Protein AF-A0A2J4YN54-F1 (afdb_monomer)

Secondary structure (DSSP, 8-state):
-EEEES-TTSTTGGG-SEEEE-----SSSS---HHHHHHHHHHHHHHHHHHHHHHHHHHHHHHHHHHHTT-S-PPP--

Mean predicted aligned error: 4.52 Å

Organism: NCBI:txid1134687

Radius of gyration: 17.51 Å; Cα contacts (8 Å, |Δi|>4): 69; chains: 1; bounding box: 36×25×54 Å

pLDDT: mean 94.78, std 6.83, range [53.0, 98.06]

Nearest PDB structures (foldseek):
  3sho-assembly1_B  TM=8.419E-01  e=9.886E-03  Sphaerobacter thermophilus DSM 20745
  4ii7-assembly1_A  TM=4.610E-01  e=6.820E+00  Sulfolobus acidocaldarius DSM 639
  4ii7-assembly2_C  TM=3.882E-01  e=4.799E+00  Sulfolobus acidocaldarius DSM 639
  2qf7-assembly1_A-2  TM=4.239E-01  e=7.317E+00  Rhizobium etli CFN 42

Structure (mmCIF, N/CA/C/O backbone):
data_AF-A0A2J4YN54-F1
#
_entry.id   AF-A0A2J4YN54-F1
#
loop_
_atom_site.group_PDB
_atom_site.id
_atom_site.type_symbol
_atom_site.label_atom_id
_atom_site.label_alt_id
_atom_site.label_comp_id
_atom_site.label_asym_id
_atom_site.label_entity_id
_atom_site.label_seq_id
_atom_site.pdbx_PDB_ins_code
_atom_site.Cartn_x
_atom_site.Cartn_y
_atom_site.Cartn_z
_atom_site.occupancy
_atom_site.B_iso_or_equiv
_atom_site.auth_seq_id
_atom_site.auth_comp_id
_atom_site.auth_asym_id
_ato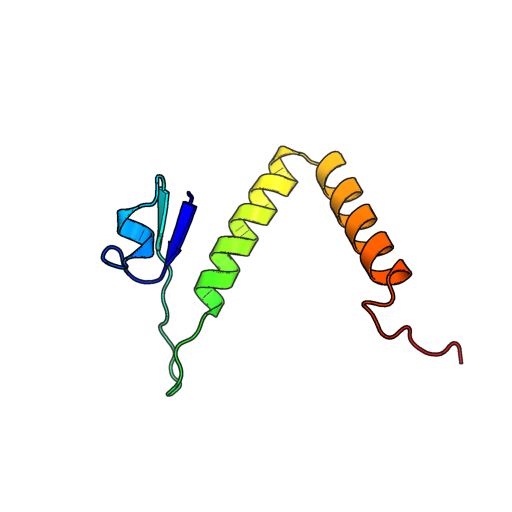m_site.auth_atom_id
_atom_site.pdbx_PDB_model_num
ATOM 1 N N . ILE A 1 1 ? -13.386 -1.619 -9.363 1.00 93.12 1 ILE A N 1
ATOM 2 C CA . ILE A 1 1 ? -12.034 -1.902 -8.826 1.00 93.12 1 ILE A CA 1
ATOM 3 C C . ILE A 1 1 ? -11.118 -0.722 -9.129 1.00 93.12 1 ILE A C 1
ATOM 5 O O . ILE A 1 1 ? -11.105 -0.259 -10.262 1.00 93.12 1 ILE A O 1
ATOM 9 N N . ILE A 1 2 ? -10.367 -0.239 -8.133 1.00 96.19 2 ILE A N 1
ATOM 10 C CA . ILE A 1 2 ? -9.273 0.725 -8.336 1.00 96.19 2 ILE A CA 1
ATOM 11 C C . ILE A 1 2 ? -7.957 -0.029 -8.124 1.00 96.19 2 ILE A C 1
ATOM 13 O O . ILE A 1 2 ? -7.735 -0.563 -7.038 1.00 96.19 2 ILE A O 1
ATOM 17 N N . ALA A 1 3 ? -7.110 -0.100 -9.148 1.00 97.50 3 ALA A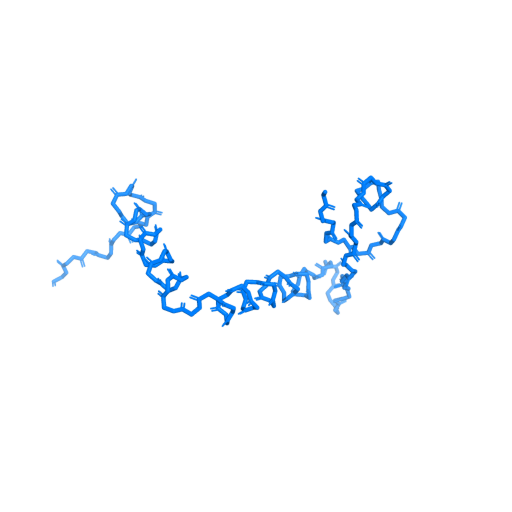 N 1
ATOM 18 C CA . ALA A 1 3 ? -5.791 -0.717 -9.074 1.00 97.50 3 ALA A CA 1
ATOM 19 C C . ALA A 1 3 ? -4.734 0.317 -8.680 1.00 97.50 3 ALA A C 1
ATOM 21 O O . ALA A 1 3 ? -4.631 1.368 -9.306 1.00 97.50 3 ALA A O 1
ATOM 22 N N . ILE A 1 4 ? -3.916 -0.006 -7.679 1.00 97.38 4 ILE A N 1
ATOM 23 C CA . ILE A 1 4 ? -2.672 0.709 -7.373 1.00 97.38 4 ILE A CA 1
ATOM 24 C C . ILE A 1 4 ? -1.539 -0.257 -7.715 1.00 97.38 4 ILE A C 1
ATOM 26 O O . ILE A 1 4 ? -1.394 -1.294 -7.071 1.00 97.38 4 ILE A O 1
ATOM 30 N N . THR A 1 5 ? -0.794 0.024 -8.780 1.00 97.25 5 THR A N 1
ATOM 31 C CA . THR A 1 5 ? 0.195 -0.905 -9.355 1.00 97.25 5 THR A CA 1
ATOM 32 C C . THR A 1 5 ? 1.346 -0.132 -9.986 1.00 97.25 5 THR A C 1
ATOM 34 O O . THR A 1 5 ? 1.231 1.053 -10.269 1.00 97.25 5 THR A O 1
ATOM 37 N N . ASP A 1 6 ? 2.473 -0.787 -10.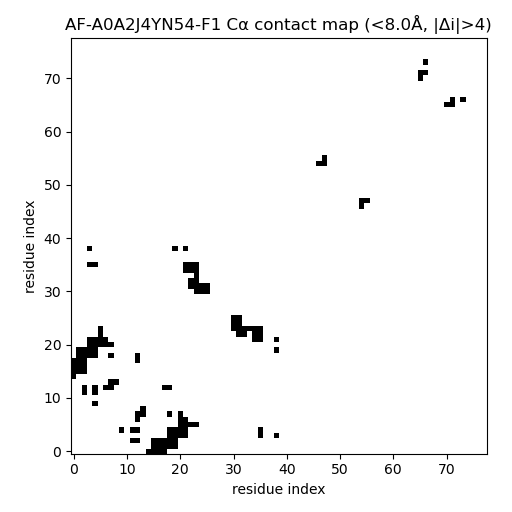198 1.00 96.44 6 ASP A N 1
ATOM 38 C CA . ASP A 1 6 ? 3.669 -0.220 -10.810 1.00 96.44 6 ASP A CA 1
ATOM 39 C C . ASP A 1 6 ? 3.691 -0.356 -12.339 1.00 96.44 6 ASP A C 1
ATOM 41 O O . ASP A 1 6 ? 4.552 0.216 -13.005 1.00 96.44 6 ASP A O 1
ATOM 45 N N . SER A 1 7 ? 2.737 -1.097 -12.913 1.00 96.25 7 SER A N 1
ATOM 46 C CA . SER A 1 7 ? 2.706 -1.390 -14.342 1.00 96.25 7 SER A CA 1
ATOM 47 C C . SER A 1 7 ? 1.298 -1.294 -14.934 1.00 96.25 7 SER A C 1
ATOM 49 O O . SER A 1 7 ? 0.373 -1.932 -14.423 1.00 96.25 7 SER A O 1
ATOM 51 N N . PRO A 1 8 ? 1.119 -0.578 -16.064 1.00 95.38 8 PRO A N 1
ATOM 52 C CA . PRO A 1 8 ? -0.172 -0.486 -16.747 1.00 95.38 8 PRO A CA 1
ATOM 53 C C . PRO A 1 8 ? -0.596 -1.802 -17.410 1.00 95.38 8 PRO A C 1
ATOM 55 O O . PRO A 1 8 ? -1.753 -1.950 -17.787 1.00 95.38 8 PRO A O 1
ATOM 58 N N . VAL A 1 9 ? 0.325 -2.757 -17.564 1.00 96.50 9 VAL A N 1
ATOM 59 C CA . VAL A 1 9 ? 0.045 -4.075 -18.154 1.00 96.50 9 VAL A CA 1
ATOM 60 C C . VAL A 1 9 ? -0.092 -5.173 -17.103 1.00 96.50 9 VAL A C 1
ATOM 62 O O . VAL A 1 9 ? -0.223 -6.345 -17.461 1.00 96.50 9 VAL A O 1
ATOM 65 N N . SER A 1 10 ? -0.069 -4.825 -15.811 1.00 96.75 10 SER A N 1
ATOM 66 C CA . SER A 1 10 ? -0.257 -5.809 -14.748 1.00 96.75 10 SER A CA 1
ATOM 67 C C . SER A 1 10 ? -1.631 -6.489 -14.873 1.00 96.75 10 SER A C 1
ATOM 69 O O . SER A 1 10 ? -2.601 -5.845 -15.285 1.00 96.75 10 SER A O 1
ATOM 71 N N . PRO A 1 11 ? -1.767 -7.776 -14.496 1.00 96.44 11 PRO A N 1
ATOM 72 C CA . PRO A 1 11 ? -3.062 -8.460 -14.538 1.00 96.44 11 PRO A CA 1
ATOM 73 C C . PRO A 1 11 ? -4.160 -7.728 -13.748 1.00 96.44 11 PRO A C 1
ATOM 75 O O . PRO A 1 11 ? -5.327 -7.747 -14.133 1.00 96.44 11 PRO A O 1
ATOM 78 N N . LEU A 1 12 ? -3.780 -7.036 -12.667 1.00 95.56 12 LEU A N 1
ATOM 79 C CA . LEU A 1 12 ? -4.697 -6.230 -11.865 1.00 95.56 12 LEU A CA 1
ATOM 80 C C . LEU A 1 12 ? -5.206 -4.997 -12.632 1.00 95.56 12 LEU A C 1
ATOM 82 O O . LEU A 1 12 ? -6.399 -4.709 -12.576 1.00 95.56 12 LEU A O 1
ATOM 86 N N . ALA A 1 13 ? -4.338 -4.296 -13.371 1.00 97.06 13 ALA A N 1
ATOM 87 C CA . ALA A 1 13 ? -4.725 -3.123 -14.161 1.00 97.06 13 ALA A CA 1
ATOM 88 C C . ALA A 1 13 ? -5.731 -3.468 -15.271 1.00 97.06 13 ALA A C 1
ATOM 90 O O . ALA A 1 13 ? -6.644 -2.693 -15.536 1.00 97.06 13 ALA A O 1
ATOM 91 N N . GLN A 1 14 ? -5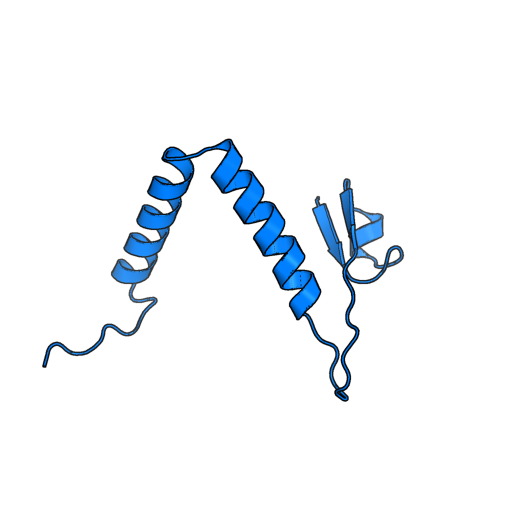.610 -4.653 -15.880 1.00 96.00 14 GLN A N 1
ATOM 92 C CA . GLN A 1 14 ? -6.465 -5.090 -16.995 1.00 96.00 14 GLN A CA 1
ATOM 93 C C . GLN A 1 14 ? -7.951 -5.219 -16.626 1.00 96.00 14 GLN A C 1
ATOM 95 O O . GLN A 1 14 ? -8.807 -5.165 -17.504 1.00 96.00 14 GLN A O 1
ATOM 100 N N . THR A 1 15 ? -8.260 -5.402 -15.341 1.00 95.81 15 THR A N 1
ATOM 101 C CA . THR A 1 15 ? -9.632 -5.597 -14.841 1.00 95.81 15 THR A CA 1
ATOM 102 C C . THR A 1 15 ? -10.127 -4.432 -13.977 1.00 95.81 15 THR A C 1
ATOM 104 O O . THR A 1 15 ? -11.202 -4.517 -13.383 1.00 95.81 15 THR A O 1
ATOM 107 N N . ALA A 1 16 ? -9.358 -3.340 -13.887 1.00 97.81 16 ALA A N 1
ATOM 108 C CA . ALA A 1 16 ? -9.673 -2.203 -13.032 1.00 97.81 16 ALA A CA 1
ATOM 109 C C . ALA A 1 16 ? -10.420 -1.088 -13.778 1.00 97.81 16 ALA A C 1
ATOM 111 O O . ALA A 1 16 ? -10.072 -0.730 -14.899 1.00 97.81 16 ALA A O 1
ATOM 112 N N . ASP A 1 17 ? -11.397 -0.472 -13.109 1.00 98.06 17 ASP A N 1
ATOM 113 C CA . ASP A 1 17 ? -12.115 0.707 -13.620 1.00 98.06 17 ASP A CA 1
ATOM 114 C C . ASP A 1 17 ? -11.226 1.960 -13.599 1.00 98.06 17 ASP A C 1
ATOM 116 O O . ASP A 1 17 ? -11.413 2.897 -14.370 1.00 98.06 17 ASP A O 1
ATOM 120 N N . CYS A 1 18 ? -10.260 1.994 -12.678 1.00 97.50 18 CYS A N 1
ATOM 121 C CA . CYS A 1 18 ? -9.286 3.066 -12.537 1.00 97.50 18 CYS A CA 1
ATOM 122 C C . CYS A 1 18 ? -7.938 2.472 -12.127 1.00 97.50 18 CYS A C 1
ATOM 124 O O . CYS A 1 18 ? -7.886 1.608 -11.252 1.00 97.50 18 CYS A O 1
ATOM 126 N N . THR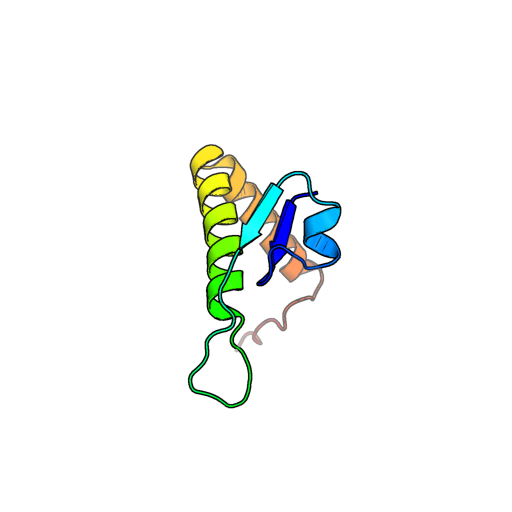 A 1 19 ? -6.854 2.951 -12.736 1.00 97.81 19 THR A N 1
ATOM 127 C CA . THR A 1 19 ? -5.487 2.536 -12.405 1.00 97.81 19 THR A CA 1
ATOM 128 C C . THR A 1 19 ? -4.666 3.747 -11.979 1.00 97.81 19 THR A C 1
ATOM 130 O O . THR A 1 19 ? -4.563 4.724 -12.718 1.00 97.81 19 THR A O 1
ATOM 133 N N . LEU A 1 20 ? -4.066 3.668 -10.792 1.00 97.88 20 LEU A N 1
ATOM 134 C CA . LEU A 1 20 ? -3.103 4.624 -10.259 1.00 97.88 20 LEU A CA 1
ATOM 135 C C . LEU A 1 20 ? -1.715 3.982 -10.299 1.00 97.88 20 LEU A C 1
ATOM 137 O O . LEU A 1 20 ? -1.470 2.972 -9.636 1.00 97.88 20 LEU A O 1
ATOM 141 N N . LEU A 1 21 ? -0.821 4.564 -11.099 1.00 97.75 21 LEU A N 1
ATOM 142 C CA . LEU A 1 21 ? 0.539 4.061 -11.259 1.00 97.75 21 LEU A CA 1
ATOM 143 C C . LEU A 1 21 ? 1.477 4.645 -10.200 1.00 97.75 21 LEU A C 1
ATOM 145 O O . LEU A 1 21 ? 1.427 5.843 -9.919 1.00 97.75 21 LEU A O 1
ATOM 149 N N . PHE A 1 22 ? 2.357 3.813 -9.647 1.00 97.81 22 PHE A N 1
ATOM 150 C CA . PHE A 1 22 ? 3.423 4.240 -8.739 1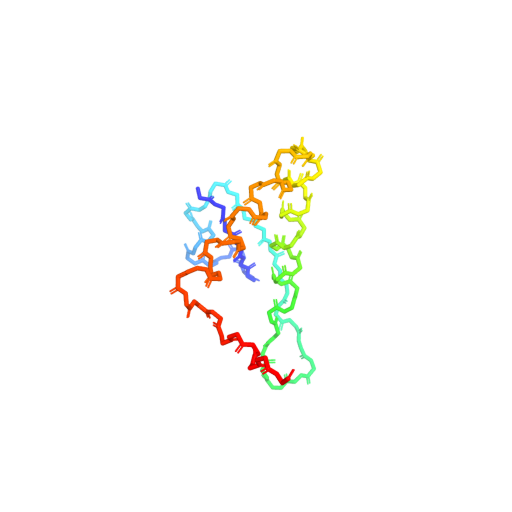.00 97.81 22 PHE A CA 1
ATOM 151 C C . PHE A 1 22 ? 4.781 3.668 -9.162 1.00 97.81 22 PHE A C 1
ATOM 153 O O . PHE A 1 22 ? 4.861 2.776 -9.999 1.00 97.81 22 PHE A O 1
ATOM 160 N N . SER A 1 23 ? 5.872 4.196 -8.607 1.00 96.88 23 SER A N 1
ATOM 161 C CA . SER A 1 23 ? 7.227 3.749 -8.945 1.00 96.88 23 SER A CA 1
ATOM 162 C C . SER A 1 23 ? 7.794 2.823 -7.876 1.00 96.88 23 SER A C 1
ATOM 164 O O . SER A 1 23 ? 7.818 3.171 -6.696 1.00 96.88 23 SER A O 1
ATOM 166 N N . LEU A 1 24 ? 8.342 1.688 -8.299 1.00 96.38 24 LEU A N 1
ATOM 167 C CA . LEU A 1 24 ? 9.125 0.804 -7.436 1.00 96.38 24 LEU A CA 1
ATOM 168 C C . LEU A 1 24 ? 10.610 1.203 -7.329 1.00 96.38 24 LEU A C 1
ATOM 170 O O . LEU A 1 24 ? 11.394 0.491 -6.695 1.00 96.38 24 LEU A O 1
ATOM 174 N N . SER A 1 25 ? 11.010 2.322 -7.949 1.00 95.94 25 SER A N 1
ATOM 175 C CA . SER A 1 25 ? 12.405 2.767 -8.013 1.00 95.94 25 SER A CA 1
ATOM 176 C C . SER A 1 25 ? 13.025 2.901 -6.624 1.00 95.94 25 SER A C 1
ATOM 178 O O . SER A 1 25 ? 12.482 3.550 -5.730 1.00 95.94 25 SER A O 1
ATOM 180 N N . SER A 1 26 ? 14.201 2.307 -6.470 1.00 95.69 26 SER A N 1
ATOM 181 C CA . SER A 1 26 ? 14.952 2.247 -5.224 1.00 95.69 26 SER A CA 1
ATOM 182 C C . SER A 1 26 ? 16.446 2.178 -5.549 1.00 95.69 26 SER A C 1
ATOM 184 O O . SER A 1 26 ? 16.808 1.495 -6.507 1.00 95.69 26 SER A O 1
ATOM 186 N N . PRO A 1 27 ? 17.326 2.853 -4.787 1.00 94.50 27 PRO A N 1
ATOM 187 C CA . PRO A 1 27 ? 18.775 2.692 -4.931 1.00 94.50 27 PRO A CA 1
ATOM 188 C C . PRO A 1 27 ? 19.286 1.361 -4.345 1.00 94.50 27 PRO A C 1
ATOM 190 O O . PRO A 1 27 ? 20.453 1.021 -4.521 1.00 94.50 27 PRO A O 1
ATOM 193 N N . SER A 1 28 ? 18.436 0.624 -3.625 1.00 93.50 28 SER A N 1
ATOM 194 C CA . SER A 1 28 ? 18.751 -0.686 -3.049 1.00 93.50 28 SER A CA 1
ATOM 195 C C . SER A 1 28 ? 18.499 -1.821 -4.043 1.00 93.50 28 SER A C 1
ATOM 197 O O . SER A 1 28 ? 17.806 -1.652 -5.040 1.00 93.50 28 SER A O 1
ATOM 199 N N . PHE A 1 29 ? 18.988 -3.024 -3.716 1.00 93.94 29 PHE A N 1
ATOM 200 C CA . PHE A 1 29 ? 18.639 -4.246 -4.453 1.00 93.94 29 PHE A CA 1
ATOM 201 C C . PHE A 1 29 ? 17.124 -4.515 -4.459 1.00 93.94 29 PHE A C 1
ATOM 203 O O . PHE A 1 29 ? 16.576 -4.985 -5.453 1.00 93.94 29 PHE A O 1
ATOM 210 N N . PHE A 1 30 ? 16.444 -4.212 -3.348 1.00 94.69 30 PHE A N 1
ATOM 211 C CA . PHE A 1 30 ? 15.003 -4.405 -3.234 1.00 94.69 30 PHE A CA 1
ATOM 212 C C . PHE A 1 30 ? 14.223 -3.186 -3.748 1.00 94.69 30 PHE A C 1
ATOM 214 O O . PHE A 1 30 ? 14.569 -2.048 -3.392 1.00 94.69 30 PHE A O 1
ATOM 221 N N . PRO A 1 31 ? 13.141 -3.408 -4.521 1.00 95.50 31 PRO A N 1
ATOM 222 C CA . PRO A 1 31 ? 12.244 -2.340 -4.934 1.00 95.50 31 PRO A CA 1
ATOM 223 C C . PRO A 1 31 ? 11.551 -1.680 -3.733 1.00 95.50 31 PRO A C 1
ATOM 225 O O . PRO A 1 31 ? 11.350 -2.307 -2.691 1.00 95.50 31 PRO A O 1
ATOM 228 N N . SER A 1 32 ? 11.176 -0.409 -3.875 1.00 96.31 32 SER A N 1
ATOM 229 C CA . SER A 1 32 ? 10.561 0.378 -2.800 1.00 96.31 32 SER A CA 1
ATOM 230 C C . SER A 1 32 ? 9.070 0.584 -3.032 1.00 96.31 32 SER A C 1
ATOM 232 O O . SER A 1 32 ? 8.665 1.087 -4.074 1.00 96.31 32 SER A O 1
ATOM 234 N N . ILE A 1 33 ? 8.246 0.282 -2.027 1.00 96.44 33 ILE A N 1
ATOM 235 C CA . ILE A 1 33 ? 6.797 0.546 -2.066 1.00 96.44 33 ILE A CA 1
ATOM 236 C C . ILE A 1 33 ? 6.417 1.938 -1.547 1.00 96.44 33 ILE A C 1
ATOM 238 O O . ILE A 1 33 ? 5.234 2.262 -1.494 1.00 96.44 33 ILE A O 1
ATOM 242 N N . VAL A 1 34 ? 7.390 2.767 -1.151 1.00 97.31 34 VAL A N 1
ATOM 243 C CA . VAL A 1 34 ? 7.130 4.063 -0.496 1.00 97.31 34 VAL A CA 1
ATOM 244 C C . VAL A 1 34 ? 6.232 4.958 -1.346 1.00 97.31 34 VAL A C 1
ATOM 246 O O . VAL A 1 34 ? 5.287 5.544 -0.824 1.00 97.31 34 VAL A O 1
ATOM 249 N N . SER A 1 35 ? 6.466 5.023 -2.659 1.00 97.44 35 SER A N 1
ATOM 250 C CA . SER A 1 35 ? 5.614 5.831 -3.537 1.00 97.44 35 SER A CA 1
ATOM 251 C C . SER A 1 35 ? 4.184 5.275 -3.632 1.00 97.44 35 SER A C 1
ATOM 253 O O . SER A 1 35 ? 3.232 6.050 -3.655 1.00 97.44 35 SER A O 1
ATOM 255 N N . GLY A 1 36 ? 4.016 3.947 -3.594 1.00 97.25 36 GLY A N 1
ATOM 256 C CA . GLY A 1 36 ? 2.708 3.289 -3.548 1.00 97.25 36 GLY A CA 1
ATOM 257 C C . GLY A 1 36 ? 1.954 3.565 -2.244 1.00 97.25 36 GLY A C 1
ATOM 258 O O . GLY A 1 36 ? 0.761 3.868 -2.283 1.00 97.25 36 GLY A O 1
ATOM 259 N N . MET A 1 37 ? 2.649 3.551 -1.099 1.00 98.06 37 MET A N 1
ATOM 260 C CA . MET A 1 37 ? 2.069 3.979 0.182 1.00 98.06 37 MET A CA 1
ATOM 261 C C . MET A 1 37 ? 1.636 5.447 0.127 1.00 98.06 37 MET A C 1
ATOM 263 O O . MET A 1 37 ? 0.521 5.763 0.526 1.00 98.06 37 MET A O 1
ATOM 267 N N . GLY A 1 38 ? 2.460 6.323 -0.456 1.00 98.06 38 GLY A N 1
ATOM 268 C CA . GLY A 1 38 ? 2.118 7.734 -0.644 1.00 98.06 38 GLY A CA 1
ATOM 269 C C . GLY A 1 38 ? 0.850 7.943 -1.480 1.00 98.06 38 GLY A C 1
ATOM 270 O O . GLY A 1 38 ? 0.027 8.792 -1.147 1.00 98.06 38 GLY A O 1
ATOM 271 N N . VAL A 1 39 ? 0.628 7.142 -2.530 1.00 98.06 39 VAL A N 1
ATOM 272 C CA . VAL A 1 39 ? -0.632 7.172 -3.299 1.00 98.06 39 VAL A CA 1
ATOM 273 C C . VAL A 1 39 ? -1.826 6.791 -2.418 1.00 98.06 39 VAL A C 1
ATOM 275 O O . VAL A 1 39 ? -2.848 7.480 -2.445 1.00 98.06 39 VAL A O 1
ATOM 278 N N . ALA A 1 40 ? -1.706 5.732 -1.614 1.00 97.12 40 ALA A N 1
ATOM 279 C CA . ALA A 1 40 ? -2.767 5.314 -0.699 1.00 97.12 40 ALA A CA 1
ATOM 280 C C . ALA A 1 40 ? -3.065 6.382 0.373 1.00 97.12 40 ALA A C 1
ATOM 282 O O . ALA A 1 40 ? -4.231 6.688 0.632 1.00 97.12 40 ALA A O 1
ATOM 283 N N . GLU A 1 41 ? -2.032 7.002 0.944 1.00 97.75 41 GLU A N 1
ATOM 284 C CA . GLU A 1 41 ? -2.171 8.092 1.915 1.00 97.75 41 GLU A CA 1
ATOM 285 C C . GLU A 1 41 ? -2.809 9.340 1.300 1.00 97.75 41 GLU A C 1
ATOM 287 O O . GLU A 1 41 ? -3.685 9.941 1.919 1.00 97.75 41 GLU A O 1
ATOM 292 N N . CYS A 1 42 ? -2.460 9.704 0.064 1.00 97.88 42 CYS A N 1
ATOM 293 C CA . CYS A 1 42 ? -3.110 10.802 -0.656 1.00 97.88 42 CYS A CA 1
ATOM 294 C C . CYS A 1 42 ? -4.615 10.557 -0.835 1.00 97.88 42 CYS A C 1
ATOM 296 O O . CYS A 1 42 ? -5.419 11.465 -0.615 1.00 97.88 42 CYS A O 1
ATOM 298 N N . LEU A 1 43 ? -5.021 9.335 -1.198 1.00 96.69 43 LEU A N 1
ATOM 299 C CA . LEU A 1 43 ? -6.439 8.971 -1.295 1.00 96.69 43 LEU A CA 1
ATOM 300 C C . LEU A 1 43 ? -7.141 9.102 0.059 1.00 96.69 43 LEU A C 1
ATOM 302 O O . LEU A 1 43 ? -8.222 9.692 0.138 1.00 96.69 43 LEU A O 1
ATOM 306 N N . LEU A 1 44 ? -6.516 8.600 1.126 1.00 95.81 44 LEU A N 1
ATOM 307 C CA . LEU A 1 44 ? -7.034 8.732 2.485 1.00 95.81 44 LEU A CA 1
ATOM 308 C C . LEU A 1 44 ? -7.176 10.206 2.883 1.00 95.81 44 LEU A C 1
ATOM 310 O O . LEU A 1 44 ? -8.233 10.608 3.365 1.00 95.81 44 LEU A O 1
ATOM 314 N N . ALA A 1 45 ? -6.155 11.025 2.635 1.00 97.38 45 ALA A N 1
ATOM 315 C CA . ALA A 1 45 ? -6.166 12.450 2.937 1.00 97.38 45 ALA A CA 1
ATOM 316 C C . ALA A 1 45 ? -7.285 13.181 2.185 1.00 97.38 45 ALA A C 1
ATOM 318 O O . ALA A 1 45 ? -7.991 13.991 2.783 1.00 97.38 45 ALA A O 1
ATOM 319 N N . MET A 1 46 ? -7.517 12.858 0.908 1.00 97.75 46 MET A N 1
ATOM 320 C CA . MET A 1 46 ? -8.637 13.413 0.140 1.00 97.75 46 MET A CA 1
ATOM 321 C C . MET A 1 46 ? -9.998 13.009 0.719 1.00 97.75 46 MET A C 1
ATOM 323 O O . MET A 1 46 ? -10.900 13.844 0.794 1.00 97.75 46 MET A O 1
ATOM 327 N N . LEU A 1 47 ? -10.161 11.759 1.165 1.00 96.50 47 LEU A N 1
ATOM 328 C CA . LEU A 1 47 ? -11.386 11.310 1.836 1.00 96.50 47 LEU A CA 1
ATOM 329 C C . LEU A 1 47 ? -11.601 12.052 3.160 1.00 96.50 47 LEU A C 1
ATOM 331 O O . LEU A 1 47 ? -12.704 12.534 3.423 1.00 96.50 47 LEU A O 1
ATOM 335 N N . VAL A 1 48 ? -10.552 12.203 3.969 1.00 97.38 48 VAL A N 1
ATOM 336 C CA . VAL A 1 48 ? -10.614 12.955 5.230 1.00 97.38 48 VAL A CA 1
ATOM 337 C C . VAL A 1 48 ? -10.945 14.423 4.969 1.00 97.38 48 VAL A C 1
ATOM 339 O O . VAL A 1 48 ? -11.840 14.961 5.615 1.00 97.38 48 VAL A O 1
ATOM 342 N N . ALA A 1 49 ? -10.302 15.061 3.990 1.00 97.75 49 ALA A N 1
ATOM 343 C CA . ALA A 1 49 ? -10.578 16.447 3.619 1.00 97.75 49 ALA A CA 1
ATOM 344 C C . ALA A 1 49 ? -12.025 16.637 3.137 1.00 97.75 49 ALA A C 1
ATOM 346 O O . ALA A 1 49 ? -12.671 17.620 3.495 1.00 97.75 49 ALA A O 1
ATOM 347 N N . ARG A 1 50 ? -12.559 15.676 2.373 1.00 98.00 50 ARG A N 1
ATOM 348 C CA . ARG A 1 50 ? -13.934 15.714 1.855 1.00 98.00 50 ARG A CA 1
ATOM 349 C C . ARG A 1 50 ? -14.994 15.552 2.946 1.00 98.00 50 ARG A C 1
ATOM 351 O O . ARG A 1 50 ? -16.046 16.178 2.859 1.00 98.00 50 ARG A O 1
ATOM 358 N N . HIS A 1 51 ? -14.748 14.698 3.936 1.00 96.62 51 HIS A N 1
ATOM 359 C CA . HIS A 1 51 ? -15.733 14.331 4.963 1.00 96.62 51 HIS A CA 1
ATOM 360 C C . HIS A 1 51 ? -15.502 15.016 6.322 1.00 96.62 51 HIS A C 1
ATOM 362 O O . HIS A 1 51 ? -16.333 14.911 7.227 1.00 96.62 51 HIS A O 1
ATOM 368 N N . GLY A 1 52 ? -14.390 15.734 6.478 1.00 96.38 52 GLY A N 1
ATOM 369 C CA . GLY A 1 52 ? -14.086 16.567 7.634 1.00 96.38 52 GLY A CA 1
ATOM 370 C C . GLY A 1 52 ? -14.204 15.820 8.963 1.00 96.38 52 GLY A C 1
ATOM 371 O O . GLY A 1 52 ? -13.657 14.732 9.152 1.00 96.38 52 GLY A O 1
ATOM 372 N N . ARG A 1 53 ? -14.937 16.415 9.912 1.00 97.19 53 ARG A N 1
ATOM 373 C CA . ARG A 1 53 ? -15.030 15.910 11.291 1.00 97.19 53 ARG A CA 1
ATOM 374 C C . ARG A 1 53 ? -15.645 14.510 11.385 1.00 97.19 53 ARG A C 1
ATOM 376 O O . ARG A 1 53 ? -15.263 13.751 12.268 1.00 97.19 53 ARG A O 1
ATOM 383 N N . GLU A 1 54 ? -16.549 14.143 10.478 1.00 97.81 54 GLU A N 1
ATOM 384 C CA . GLU A 1 54 ? -17.145 12.803 10.472 1.00 97.81 54 GLU A CA 1
ATOM 385 C C . GLU A 1 54 ? -16.089 11.720 10.206 1.00 97.81 54 GLU A C 1
ATOM 387 O O . GLU A 1 54 ? -16.057 10.703 10.900 1.00 97.81 54 GLU A O 1
ATOM 392 N N . ALA A 1 55 ? -15.189 11.950 9.243 1.00 97.38 55 ALA A N 1
ATOM 393 C CA . ALA A 1 55 ? -14.093 11.026 8.962 1.00 97.38 55 ALA A CA 1
ATOM 394 C C . ALA A 1 55 ? -13.137 10.905 10.154 1.00 97.38 55 ALA A C 1
ATOM 396 O O . ALA A 1 55 ? -12.775 9.790 10.523 1.00 97.38 55 ALA A O 1
ATOM 397 N N . VAL A 1 56 ? -12.798 12.025 10.802 1.00 96.94 56 VAL A N 1
ATOM 398 C CA . VAL A 1 56 ? -11.962 12.023 12.017 1.00 96.94 56 VAL A CA 1
ATOM 399 C C . VAL A 1 56 ? -12.600 11.169 13.116 1.00 96.94 56 VAL A C 1
ATOM 401 O O . VAL A 1 56 ? -11.949 10.281 13.659 1.00 96.94 56 VAL A O 1
ATOM 404 N N . ASN A 1 57 ? -13.897 11.348 13.376 1.00 97.88 57 ASN A N 1
ATOM 405 C CA . ASN A 1 57 ? -14.610 10.569 14.393 1.00 97.88 57 ASN A CA 1
ATOM 406 C C . ASN A 1 57 ? -14.621 9.059 14.078 1.00 97.88 57 ASN A C 1
ATOM 408 O O . ASN A 1 57 ? -14.526 8.234 14.991 1.00 97.88 57 ASN A O 1
ATOM 412 N N . LYS A 1 58 ? -14.731 8.678 12.796 1.00 97.25 58 LYS A N 1
ATOM 413 C CA . LYS A 1 58 ? -14.657 7.270 12.366 1.00 97.25 58 LYS A CA 1
ATOM 414 C C . LYS A 1 58 ? -13.262 6.683 12.573 1.00 97.25 58 LYS A C 1
ATOM 416 O O . LYS A 1 58 ? -13.168 5.561 13.069 1.00 97.25 58 LYS A O 1
ATOM 421 N N . ILE A 1 59 ? -12.208 7.438 12.256 1.00 96.50 59 ILE A N 1
ATOM 422 C CA . ILE A 1 59 ? -10.815 7.031 12.498 1.00 96.50 59 ILE A CA 1
ATOM 423 C C . ILE A 1 59 ? -10.597 6.784 13.993 1.00 96.50 59 ILE A C 1
ATOM 425 O O . ILE A 1 59 ? -10.148 5.708 14.375 1.00 96.50 59 ILE A O 1
ATOM 429 N N . GLU A 1 60 ? -11.014 7.714 14.854 1.00 97.25 60 GLU A N 1
ATOM 430 C CA . GLU A 1 60 ? -10.910 7.521 16.304 1.00 97.25 60 GLU A CA 1
ATOM 431 C C . GLU A 1 60 ? -11.702 6.305 16.804 1.00 97.25 60 GLU A C 1
ATOM 433 O O . GLU A 1 60 ? -11.286 5.614 17.735 1.00 97.25 60 GLU A O 1
ATOM 438 N N . SER A 1 61 ? -12.873 6.033 16.221 1.00 97.62 61 SER A N 1
ATOM 439 C CA . SER A 1 61 ? -13.660 4.861 16.605 1.00 97.62 61 SER A CA 1
ATOM 440 C C . SER A 1 61 ? -12.979 3.554 16.207 1.00 97.62 61 SER A C 1
ATOM 442 O O . SER A 1 61 ? -13.066 2.587 16.968 1.00 97.62 61 SER A O 1
ATOM 444 N N . ALA A 1 62 ? -12.327 3.515 15.043 1.00 96.25 62 ALA A N 1
ATOM 445 C CA . ALA A 1 62 ? -11.548 2.364 14.599 1.00 96.25 62 ALA A CA 1
ATOM 446 C C . ALA A 1 62 ? -10.331 2.145 15.509 1.00 96.25 62 ALA A C 1
ATOM 448 O O . ALA A 1 62 ? -10.100 1.027 15.961 1.00 96.25 62 ALA A O 1
ATOM 449 N N . GLU A 1 63 ? -9.639 3.220 15.880 1.00 95.81 63 GLU A N 1
ATOM 450 C CA . GLU A 1 63 ? -8.518 3.174 16.821 1.00 95.81 63 GLU A CA 1
ATOM 451 C C . GLU A 1 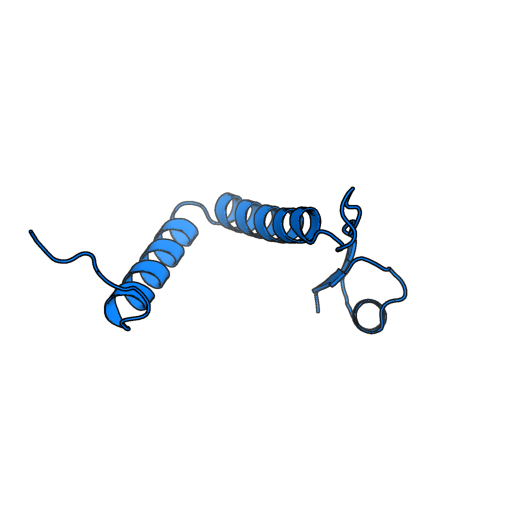63 ? -8.950 2.618 18.189 1.00 95.81 63 GLU A C 1
ATOM 453 O O . GLU A 1 63 ? -8.398 1.636 18.685 1.00 95.81 63 GLU A O 1
ATOM 458 N N . ARG A 1 64 ? -10.038 3.148 18.768 1.00 95.81 64 ARG A N 1
ATOM 459 C CA . ARG A 1 64 ? -10.610 2.615 20.020 1.00 95.81 64 ARG A CA 1
ATOM 460 C C . ARG A 1 64 ? -11.051 1.157 19.901 1.00 95.81 64 ARG A C 1
ATOM 462 O O . ARG A 1 64 ? -11.126 0.460 20.913 1.00 95.81 64 ARG A O 1
ATOM 469 N N . TYR A 1 65 ? -11.449 0.701 18.715 1.00 96.44 65 TYR A N 1
ATOM 470 C 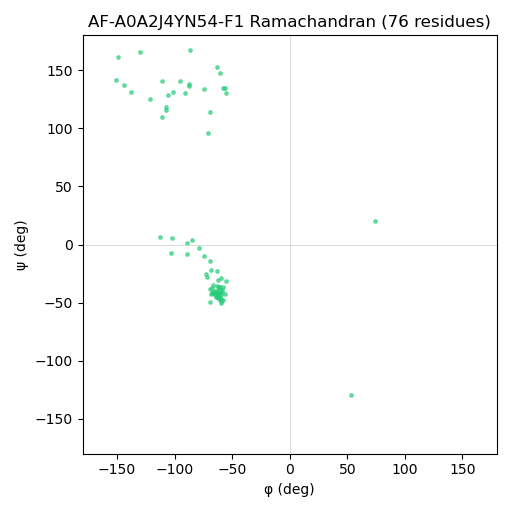CA . TYR A 1 65 ? -11.774 -0.706 18.493 1.00 96.44 65 TYR A CA 1
ATOM 471 C C . TYR A 1 65 ? -10.511 -1.571 18.553 1.00 96.44 65 TYR A C 1
ATOM 473 O O . TYR A 1 65 ? -10.499 -2.520 19.331 1.00 96.44 65 TYR A O 1
ATOM 481 N N . LEU A 1 66 ? -9.447 -1.198 17.835 1.00 95.62 66 LEU A N 1
ATOM 482 C CA . LEU A 1 66 ? -8.170 -1.924 17.824 1.00 95.62 66 LEU A CA 1
ATOM 483 C C . LEU A 1 66 ? -7.545 -2.021 19.224 1.00 95.62 66 LEU A C 1
ATOM 485 O O . LEU A 1 66 ? -7.077 -3.082 19.639 1.00 95.62 66 LEU A O 1
ATOM 489 N N . GLN A 1 67 ? -7.615 -0.941 20.001 1.00 93.44 67 GLN A N 1
ATOM 490 C CA . GLN A 1 67 ? -7.161 -0.942 21.392 1.00 93.44 67 GLN A CA 1
ATOM 491 C C . GLN A 1 67 ? -7.946 -1.938 22.254 1.00 93.44 67 GLN A C 1
ATOM 493 O O . GLN A 1 67 ? -7.361 -2.732 22.987 1.00 93.44 67 GLN A O 1
ATOM 498 N N . ARG A 1 68 ? -9.281 -1.931 22.150 1.00 93.88 68 ARG A N 1
ATOM 499 C CA . ARG A 1 68 ? -10.154 -2.820 22.936 1.00 93.88 68 ARG A CA 1
ATOM 500 C C . ARG A 1 68 ? -10.109 -4.273 22.477 1.00 93.88 68 ARG A C 1
ATOM 502 O O . ARG A 1 68 ? -10.385 -5.154 23.283 1.00 93.88 68 ARG A O 1
ATOM 509 N N . SER A 1 69 ? -9.771 -4.532 21.215 1.00 96.06 69 SER A N 1
ATOM 510 C CA . SER A 1 69 ? -9.637 -5.889 20.682 1.00 96.06 69 SER A CA 1
ATOM 511 C C . SER A 1 69 ? -8.315 -6.559 21.066 1.00 96.06 69 SER A C 1
ATOM 513 O O . SER A 1 69 ? -8.103 -7.708 20.692 1.00 96.06 69 SER A O 1
ATOM 515 N N . GLY A 1 70 ? -7.415 -5.855 21.763 1.00 92.94 70 GLY A N 1
ATOM 516 C CA . GLY A 1 70 ? -6.080 -6.358 22.090 1.00 92.94 70 GLY A CA 1
ATOM 517 C C . GLY A 1 70 ? -5.124 -6.378 20.894 1.00 92.94 70 GLY A C 1
ATOM 518 O O . GLY A 1 70 ? -4.142 -7.113 20.924 1.00 92.94 70 GLY A O 1
ATOM 519 N N . ALA A 1 71 ? -5.396 -5.594 19.838 1.00 94.31 71 ALA A N 1
ATOM 520 C CA . ALA A 1 71 ? -4.503 -5.505 18.677 1.00 94.31 71 ALA A CA 1
ATOM 521 C C . ALA A 1 71 ? -3.170 -4.814 19.014 1.00 94.31 71 ALA A C 1
ATOM 523 O O . ALA A 1 71 ? -2.175 -5.017 18.322 1.00 94.31 71 ALA A O 1
ATOM 524 N N . TYR A 1 72 ? -3.151 -4.016 20.084 1.00 91.50 72 TYR A N 1
ATOM 525 C CA . TYR A 1 72 ? -1.960 -3.345 20.585 1.00 91.50 72 TYR A CA 1
ATOM 526 C C . TYR A 1 72 ? -1.515 -3.934 21.919 1.00 91.50 72 TYR A C 1
ATOM 528 O O . TYR A 1 72 ? -2.333 -4.195 22.804 1.00 91.50 72 TYR A O 1
ATOM 536 N N . VAL A 1 73 ? -0.197 -4.056 22.084 1.00 89.69 73 VAL A N 1
ATOM 537 C CA . VAL A 1 73 ? 0.405 -4.186 23.410 1.00 89.69 73 VAL A CA 1
ATOM 538 C C . VAL A 1 73 ? 0.242 -2.840 24.102 1.00 89.69 73 VAL A C 1
ATOM 540 O O . VAL A 1 73 ? 0.795 -1.835 23.653 1.00 89.69 73 VAL A O 1
ATOM 543 N N . MET A 1 74 ? -0.549 -2.811 25.170 1.00 82.94 74 MET A N 1
ATOM 544 C CA . MET A 1 74 ? -0.672 -1.613 25.989 1.00 82.94 74 MET A CA 1
ATOM 545 C C . MET A 1 74 ? 0.596 -1.476 26.832 1.00 82.94 74 MET A C 1
ATOM 547 O O . MET A 1 74 ? 1.029 -2.475 27.408 1.00 82.94 74 MET A O 1
ATOM 551 N N . PRO A 1 75 ? 1.208 -0.284 26.909 1.00 78.75 75 PRO A N 1
ATOM 552 C CA . PRO A 1 75 ? 2.322 -0.074 27.819 1.00 78.75 75 PRO A CA 1
ATOM 553 C C . PRO A 1 75 ? 1.864 -0.382 29.249 1.00 78.75 75 PRO A C 1
ATOM 555 O O . PRO A 1 75 ? 0.775 0.040 29.655 1.00 78.75 75 PRO A O 1
ATOM 558 N N . ASP A 1 76 ? 2.681 -1.129 29.994 1.00 76.81 76 ASP A N 1
ATOM 559 C CA . ASP A 1 76 ? 2.426 -1.375 31.411 1.00 76.81 76 ASP A CA 1
ATOM 560 C C . ASP A 1 76 ? 2.308 -0.032 32.137 1.00 76.81 76 ASP A C 1
ATOM 562 O O . ASP A 1 76 ? 3.103 0.888 31.923 1.00 76.81 76 ASP A O 1
ATOM 566 N N . LYS A 1 77 ? 1.296 0.094 33.000 1.00 66.56 77 LYS A N 1
ATOM 567 C CA . LYS A 1 77 ? 1.213 1.231 33.918 1.00 66.56 77 LYS A CA 1
ATOM 568 C C . LYS A 1 77 ? 2.310 1.062 34.970 1.00 66.56 77 LYS A C 1
ATOM 570 O O . LYS A 1 77 ? 2.104 0.330 35.934 1.00 66.56 77 LYS A O 1
ATOM 575 N N . SER A 1 78 ? 3.456 1.709 34.759 1.00 53.00 78 SER A N 1
ATOM 576 C CA . SER A 1 78 ? 4.450 1.978 35.807 1.00 53.00 78 SER A CA 1
ATOM 577 C C . SER A 1 78 ? 3.902 2.950 36.844 1.00 53.00 78 SER A C 1
ATOM 579 O O . SER A 1 78 ? 3.307 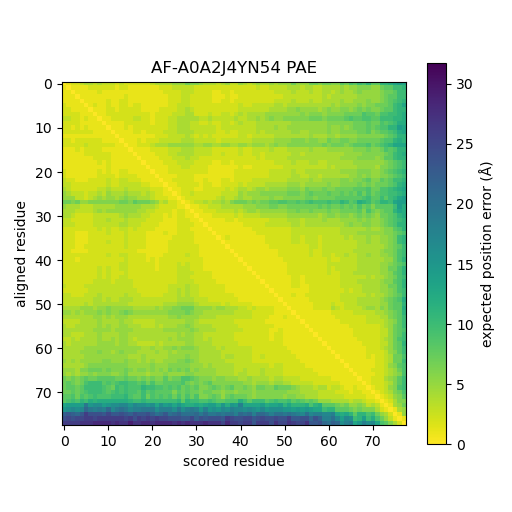3.961 36.394 1.00 53.00 78 SER A O 1
#

Sequence (78 aa):
IIAITDSPVSPLAQTADCTLLFSLSSPSFFPSIVSGMGVAECLLAMLVARHGREAVNKIESAERYLQRSGAYVMPDKS

InterPro domains:
  IPR046348 SIS domain superfamily [SSF53697] (1-68)

Foldseek 3Di:
DEAEEQDCPDPRNVPDPHYDHFFQDDPDPGTDCVRSVVVVVVVLVVVCVVVPPVSVVVVVVVVVVCVVVPVDDDPDDD

Solvent-accessible surface area (backbone atoms only — not comparable to full-atom values): 4685 Å² total; per-residue (Å²): 94,76,27,79,40,71,47,86,81,37,79,62,36,76,72,30,82,39,73,48,79,34,54,46,77,49,99,55,96,59,72,31,61,64,50,47,51,49,53,54,49,52,54,51,50,52,52,35,67,75,48,42,70,62,41,52,55,50,51,53,51,52,52,56,44,40,55,74,70,59,76,50,88,73,79,78,88,126